Pro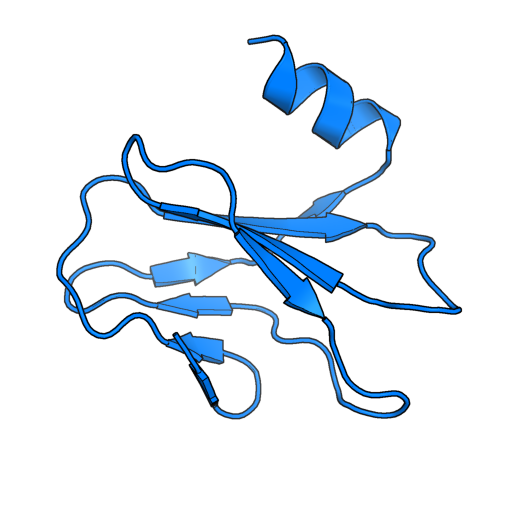tein AF-A0A7X6YV78-F1 (afdb_monomer)

Nearest PDB structures (foldseek):
  5fc2-assembly1_B  TM=4.417E-01  e=9.884E-01  Thermochaetoides thermophila DSM 1495
  5ovn-assembly1_A  TM=4.190E-01  e=9.884E-01  Feline immunodeficiency virus
  6g63-assembly1_L  TM=5.540E-01  e=4.769E+00  Escherichia coli K-12
  5om7-assembly1_A  TM=2.711E-01  e=1.855E+00  Homo sapiens
  6hgd-assembly1_A  TM=3.695E-01  e=3.948E+00  Homo sapiens

Sequence (78 aa):
MKIDNDTVVIDAETTKLAGFRLEDTVRAPAVILFVDDRKPELLPLAQGQTPPSRVRSRNMEAAIEIITLEEITKYLQG

Solvent-accessible surface area (backbone atoms only — not comparable to full-atom values): 4595 Å² total; per-residue (Å²): 119,48,77,55,79,49,28,35,41,38,98,43,77,66,88,36,71,45,35,36,28,58,73,86,36,90,89,65,43,43,38,42,34,39,48,53,94,49,79,72,44,79,45,79,50,59,90,92,54,73,74,53,50,31,38,35,40,73,75,48,74,37,61,37,43,77,35,51,75,67,55,52,52,54,66,74,71,109

Radius of gyration: 12.07 Å; Cα contacts (8 Å, |Δi|>4): 154; chains: 1; bounding box: 27×29×27 Å

Secondary structure (DSSP, 8-state):
-EEETTEEE-SS--S-EEEEEETT-TTS-EEEEEETTSPPEEEEPPTTPPPP-EEE-SS-EEEEEEE-HHHHHHHHH-

pLDDT: mean 85.74, std 9.19, range [57.25, 96.25]

Structure (mmCIF, N/CA/C/O backbone):
data_AF-A0A7X6YV78-F1
#
_entry.id   AF-A0A7X6YV78-F1
#
loop_
_atom_site.group_PDB
_atom_site.id
_atom_site.type_symbol
_atom_site.label_atom_id
_atom_site.label_alt_id
_atom_site.label_comp_id
_atom_site.label_asym_id
_atom_site.label_entity_id
_atom_site.label_seq_id
_atom_site.pdbx_PDB_ins_code
_atom_site.Cartn_x
_atom_site.Cartn_y
_atom_site.Cartn_z
_atom_site.occupancy
_atom_site.B_iso_or_equiv
_atom_site.auth_seq_id
_atom_site.auth_comp_id
_atom_site.auth_asym_id
_atom_site.auth_atom_id
_atom_site.pdbx_PDB_model_num
ATOM 1 N N . MET A 1 1 ? -2.042 -9.032 -7.316 1.00 81.38 1 MET A N 1
ATOM 2 C CA . MET A 1 1 ? -1.343 -8.543 -6.106 1.00 81.38 1 MET A CA 1
ATOM 3 C C . MET A 1 1 ? -1.718 -9.440 -4.942 1.00 81.38 1 MET A C 1
ATOM 5 O O . MET A 1 1 ? -2.813 -9.992 -4.970 1.00 81.38 1 MET A O 1
ATOM 9 N N . LYS A 1 2 ? -0.836 -9.623 -3.959 1.00 85.88 2 LYS A N 1
ATOM 10 C CA . LYS A 1 2 ? -1.144 -10.388 -2.739 1.00 85.88 2 LYS A CA 1
ATOM 11 C C . LYS A 1 2 ? -0.564 -9.699 -1.511 1.00 85.88 2 LYS A C 1
ATOM 13 O O . LYS A 1 2 ? 0.424 -8.984 -1.636 1.00 85.88 2 LYS A O 1
ATOM 18 N N . ILE A 1 3 ? -1.152 -9.941 -0.346 1.00 84.62 3 ILE A N 1
ATOM 19 C CA . ILE A 1 3 ? -0.563 -9.543 0.935 1.00 84.62 3 ILE A CA 1
ATOM 20 C C . ILE A 1 3 ? 0.254 -10.727 1.450 1.00 84.62 3 ILE A C 1
ATOM 22 O O . ILE A 1 3 ? -0.251 -11.847 1.516 1.00 84.62 3 ILE A O 1
ATOM 26 N N . ASP A 1 4 ? 1.515 -10.475 1.775 1.00 86.81 4 ASP A N 1
ATOM 27 C CA . ASP A 1 4 ? 2.438 -11.412 2.402 1.00 86.81 4 ASP A CA 1
ATOM 28 C C . ASP A 1 4 ? 2.942 -10.771 3.698 1.00 86.81 4 ASP A C 1
ATOM 30 O O . ASP A 1 4 ? 3.770 -9.860 3.676 1.00 86.81 4 ASP A O 1
ATOM 34 N N . ASN A 1 5 ? 2.378 -11.206 4.827 1.00 86.31 5 ASN A N 1
ATOM 35 C CA . ASN A 1 5 ? 2.614 -10.620 6.146 1.00 86.31 5 ASN A CA 1
ATOM 36 C C . ASN A 1 5 ? 2.372 -9.098 6.164 1.00 86.31 5 ASN A C 1
ATOM 38 O O . ASN A 1 5 ? 1.237 -8.652 6.006 1.00 86.31 5 ASN A O 1
ATOM 42 N N . ASP A 1 6 ? 3.430 -8.311 6.362 1.00 89.56 6 ASP A N 1
ATOM 43 C CA . ASP A 1 6 ? 3.405 -6.852 6.441 1.00 89.56 6 ASP A CA 1
ATOM 44 C C . ASP A 1 6 ? 3.627 -6.164 5.082 1.00 89.56 6 ASP A C 1
ATOM 46 O O . ASP A 1 6 ? 3.749 -4.940 5.023 1.00 89.56 6 ASP A O 1
ATOM 50 N N . THR A 1 7 ? 3.693 -6.930 3.991 1.00 90.81 7 THR A N 1
ATOM 51 C CA . THR A 1 7 ? 4.082 -6.426 2.674 1.00 90.81 7 THR A CA 1
ATOM 52 C C . THR A 1 7 ? 3.045 -6.775 1.611 1.00 90.81 7 THR A C 1
ATOM 54 O O . THR A 1 7 ? 2.671 -7.932 1.427 1.00 90.81 7 THR A O 1
ATOM 57 N N . VAL A 1 8 ? 2.604 -5.787 0.834 1.00 92.00 8 VAL A N 1
ATOM 58 C CA . VAL A 1 8 ? 1.889 -6.045 -0.419 1.00 92.00 8 VAL A CA 1
ATOM 59 C C . VAL A 1 8 ? 2.902 -6.378 -1.511 1.00 92.00 8 VAL A C 1
ATOM 61 O O . VAL A 1 8 ? 3.798 -5.589 -1.793 1.00 92.00 8 VAL A O 1
ATOM 64 N N . VAL A 1 9 ? 2.735 -7.520 -2.174 1.00 93.38 9 VAL A N 1
ATOM 65 C CA . VAL A 1 9 ? 3.600 -7.971 -3.268 1.00 93.38 9 VAL A CA 1
ATOM 66 C C . VAL A 1 9 ? 2.895 -7.835 -4.618 1.00 93.38 9 VAL A C 1
ATOM 68 O O . VAL A 1 9 ? 1.793 -8.363 -4.839 1.00 93.38 9 VAL A O 1
ATOM 71 N N . ILE A 1 10 ? 3.574 -7.161 -5.543 1.00 92.50 10 ILE A N 1
ATOM 72 C CA . ILE A 1 10 ? 3.198 -7.014 -6.948 1.00 92.50 10 ILE A CA 1
ATOM 73 C C . ILE A 1 10 ? 4.178 -7.833 -7.781 1.00 92.50 10 ILE A C 1
ATOM 75 O O . ILE A 1 10 ? 5.378 -7.572 -7.789 1.00 92.50 10 ILE A O 1
ATOM 79 N N . ASP A 1 11 ? 3.665 -8.828 -8.500 1.00 90.50 11 ASP A N 1
ATOM 80 C CA . ASP A 1 11 ? 4.492 -9.710 -9.324 1.00 90.50 11 ASP A CA 1
ATOM 81 C C . ASP A 1 11 ? 4.729 -9.132 -10.733 1.00 90.50 11 ASP A C 1
ATOM 83 O O . ASP A 1 11 ? 4.401 -9.743 -11.747 1.00 90.50 11 ASP A O 1
ATOM 87 N N . ALA A 1 12 ? 5.247 -7.904 -10.778 1.00 90.31 12 ALA A N 1
ATOM 88 C CA . ALA A 1 12 ? 5.607 -7.172 -11.991 1.00 90.31 12 ALA A CA 1
ATOM 89 C C . ALA A 1 12 ? 6.724 -6.161 -11.688 1.00 90.31 12 ALA A C 1
ATOM 91 O O . ALA A 1 12 ? 6.925 -5.786 -10.531 1.00 90.31 12 ALA A O 1
ATOM 92 N N . GLU A 1 13 ? 7.457 -5.736 -12.716 1.00 93.25 13 GLU A N 1
ATOM 93 C CA . GLU A 1 13 ? 8.311 -4.545 -12.636 1.00 93.25 13 GLU A CA 1
ATOM 94 C C . GLU A 1 13 ? 7.444 -3.285 -12.726 1.00 93.25 13 GLU A C 1
ATOM 96 O O . GLU A 1 13 ? 6.419 -3.291 -13.407 1.00 93.25 13 GLU A O 1
ATOM 101 N N . THR A 1 14 ? 7.845 -2.229 -12.021 1.00 92.19 14 THR A N 1
ATOM 102 C CA . THR A 1 14 ? 7.108 -0.960 -11.923 1.00 92.19 14 THR A CA 1
ATOM 103 C C . THR A 1 14 ? 8.058 0.224 -12.092 1.00 92.19 14 THR A C 1
ATOM 105 O O . THR A 1 14 ? 9.249 0.122 -11.793 1.00 92.19 14 THR A O 1
ATOM 108 N N . THR A 1 15 ? 7.536 1.360 -12.538 1.00 92.94 15 THR A N 1
ATOM 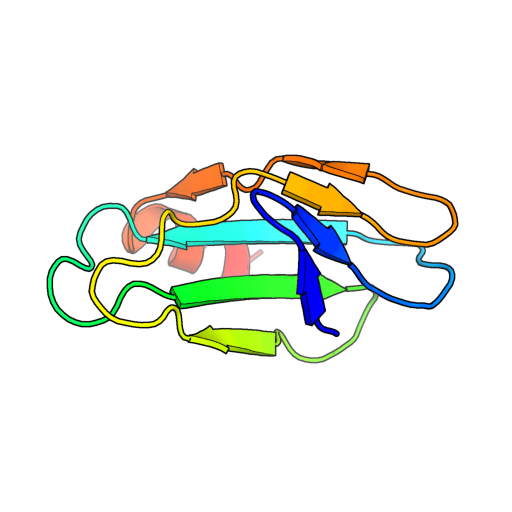109 C CA . THR A 1 15 ? 8.205 2.668 -12.583 1.00 92.94 15 THR A CA 1
ATOM 110 C C . THR A 1 15 ? 7.700 3.614 -11.493 1.00 92.94 15 THR A C 1
ATOM 112 O O . THR A 1 15 ? 8.431 4.518 -11.087 1.00 92.94 15 THR A O 1
ATOM 115 N N . LYS A 1 16 ? 6.484 3.396 -10.973 1.00 90.94 16 LYS A N 1
ATOM 116 C CA . LYS A 1 16 ? 5.925 4.136 -9.834 1.00 90.94 16 LYS A CA 1
ATOM 117 C C . LYS A 1 16 ? 5.283 3.177 -8.843 1.00 90.94 16 LYS A C 1
ATOM 119 O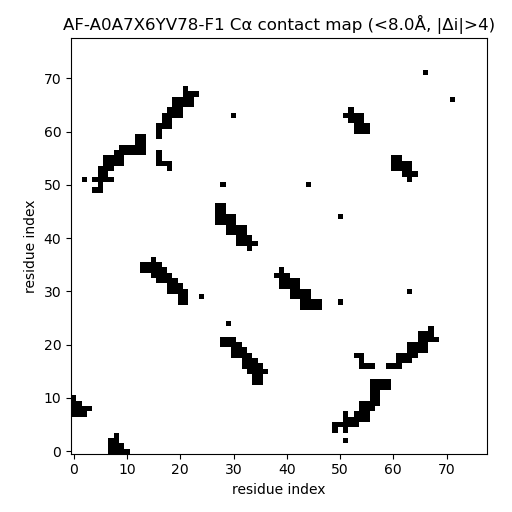 O . LYS A 1 16 ? 4.519 2.294 -9.226 1.00 90.94 16 LYS A O 1
ATOM 124 N N . LEU A 1 17 ? 5.561 3.395 -7.561 1.00 93.06 17 LEU A N 1
ATOM 125 C CA . LEU A 1 17 ? 4.984 2.617 -6.478 1.00 93.06 17 LEU A CA 1
ATOM 126 C C . LEU A 1 17 ? 4.725 3.511 -5.265 1.00 93.06 17 LEU A C 1
ATOM 128 O O . LEU A 1 17 ? 5.667 4.042 -4.684 1.00 93.06 17 LEU A O 1
ATOM 132 N N . ALA A 1 18 ? 3.459 3.671 -4.890 1.00 92.69 18 ALA A N 1
ATOM 133 C CA . ALA A 1 18 ? 3.063 4.364 -3.668 1.00 92.69 18 ALA A CA 1
ATOM 134 C C . ALA A 1 18 ? 1.886 3.643 -3.006 1.00 92.69 18 ALA A C 1
ATOM 136 O O . ALA A 1 18 ? 0.983 3.149 -3.688 1.00 92.69 18 ALA A O 1
ATOM 137 N N . GLY A 1 19 ? 1.904 3.574 -1.677 1.00 92.38 19 GLY A N 1
ATOM 138 C CA . GLY A 1 19 ? 0.862 2.933 -0.889 1.00 92.38 19 GLY A CA 1
ATOM 139 C C . GLY A 1 19 ? 0.412 3.825 0.254 1.00 92.38 19 GLY A C 1
ATOM 140 O O . GLY A 1 19 ? 1.237 4.439 0.922 1.00 92.38 19 GLY A O 1
ATOM 141 N N . PHE A 1 20 ? -0.895 3.869 0.490 1.00 91.81 20 PHE A N 1
ATOM 142 C CA . PHE A 1 20 ? -1.485 4.713 1.522 1.00 91.81 20 PHE A CA 1
ATOM 143 C C . PHE A 1 20 ? -2.547 3.966 2.317 1.00 91.81 20 PHE A C 1
ATOM 145 O O . PHE A 1 20 ? -3.295 3.157 1.767 1.00 91.81 20 PHE A O 1
ATOM 152 N N . ARG A 1 21 ? -2.652 4.273 3.608 1.00 89.81 21 ARG A N 1
ATOM 153 C CA . ARG A 1 21 ? -3.719 3.801 4.490 1.00 89.81 21 ARG A CA 1
ATOM 154 C C . ARG A 1 21 ? -4.345 4.991 5.202 1.00 89.81 21 ARG A C 1
ATOM 156 O O . ARG A 1 21 ? -3.635 5.837 5.732 1.00 89.81 21 ARG A O 1
ATOM 163 N N . LEU A 1 22 ? -5.670 5.021 5.266 1.00 86.38 22 LEU A N 1
ATOM 164 C CA . LEU A 1 22 ? -6.378 6.065 6.000 1.00 86.38 22 LEU A CA 1
ATOM 165 C C . LEU A 1 22 ? -6.267 5.843 7.514 1.00 86.38 22 LEU A C 1
ATOM 167 O O . LEU A 1 22 ? -6.537 4.739 7.995 1.00 86.38 22 LEU A O 1
ATOM 171 N N . GLU A 1 23 ? -5.893 6.896 8.244 1.00 78.94 23 GLU A N 1
ATOM 172 C CA . GLU A 1 23 ? -5.680 6.888 9.701 1.00 78.94 23 GLU A CA 1
ATOM 173 C C . GLU A 1 23 ? -6.913 6.406 10.491 1.00 78.94 23 GLU A C 1
ATOM 175 O O . GLU A 1 23 ? -6.773 5.644 11.445 1.00 78.94 23 GLU A O 1
ATOM 180 N N . ASP A 1 24 ? -8.123 6.759 10.043 1.00 68.81 24 ASP A N 1
ATOM 181 C CA . ASP A 1 24 ? -9.364 6.612 10.821 1.00 68.81 24 ASP A CA 1
ATOM 182 C C . ASP A 1 24 ? -10.360 5.590 10.232 1.00 68.81 24 ASP A C 1
ATOM 184 O O . ASP A 1 24 ? -11.569 5.804 10.140 1.00 68.81 24 ASP A O 1
ATOM 188 N N . THR A 1 25 ? -9.859 4.440 9.774 1.00 62.22 25 THR A N 1
ATOM 189 C CA . THR A 1 25 ? -10.699 3.371 9.194 1.00 62.22 25 THR A CA 1
ATOM 190 C C . THR A 1 25 ? -10.860 2.182 10.137 1.00 62.22 25 THR A C 1
ATOM 192 O O . THR A 1 25 ? -10.615 1.034 9.778 1.00 62.22 25 THR A O 1
ATOM 195 N N . VAL A 1 26 ? -11.344 2.440 11.359 1.00 59.03 26 VAL A N 1
ATOM 196 C CA . VAL A 1 26 ? -11.573 1.408 12.397 1.00 59.03 26 VAL A CA 1
ATOM 197 C C . VAL A 1 26 ? -12.485 0.266 11.912 1.00 59.03 26 VAL A C 1
ATOM 199 O O . VAL A 1 26 ? -12.369 -0.867 12.373 1.00 59.03 26 VAL A O 1
ATOM 202 N N . ARG A 1 27 ? -13.402 0.540 10.975 1.00 57.94 27 ARG A N 1
ATOM 203 C CA . ARG A 1 27 ? -14.427 -0.425 10.534 1.00 57.94 27 ARG A CA 1
ATOM 204 C C . ARG A 1 27 ? -14.067 -1.219 9.276 1.00 57.94 27 ARG A C 1
ATOM 206 O O . ARG A 1 27 ? -14.642 -2.281 9.069 1.00 57.94 27 ARG A O 1
ATOM 213 N N . ALA A 1 28 ? -13.169 -0.708 8.437 1.00 60.25 28 ALA A N 1
ATOM 214 C CA . ALA A 1 28 ? -12.802 -1.325 7.162 1.00 60.25 28 ALA A CA 1
ATOM 215 C C . ALA A 1 28 ? -11.441 -0.781 6.696 1.00 60.25 28 ALA A C 1
ATOM 217 O O . ALA A 1 28 ? -11.395 0.074 5.807 1.00 60.25 28 ALA A O 1
ATOM 218 N N . PRO A 1 29 ? -10.334 -1.208 7.327 1.00 75.62 29 PRO A N 1
ATOM 219 C CA . PRO A 1 29 ? -9.019 -0.735 6.939 1.00 75.62 29 PRO A CA 1
ATOM 220 C C . PRO A 1 29 ? -8.709 -1.214 5.516 1.00 75.62 29 PRO A C 1
ATOM 222 O O . PRO A 1 29 ? -8.873 -2.388 5.187 1.00 75.62 29 PRO A O 1
ATOM 225 N N . ALA A 1 30 ? -8.299 -0.294 4.649 1.00 83.88 30 ALA A N 1
ATOM 226 C CA . ALA A 1 30 ? -7.930 -0.587 3.269 1.00 83.88 30 ALA A CA 1
ATOM 227 C C . ALA A 1 30 ? -6.622 0.118 2.915 1.00 83.88 30 ALA A C 1
ATOM 229 O O . ALA A 1 30 ? -6.331 1.204 3.422 1.00 83.88 30 ALA A O 1
ATOM 230 N N . VAL A 1 31 ? -5.846 -0.509 2.035 1.00 88.50 31 VAL A N 1
ATOM 231 C CA . VAL A 1 31 ? -4.642 0.082 1.449 1.00 88.50 31 VAL A CA 1
ATOM 232 C C . VAL A 1 31 ? -4.965 0.527 0.033 1.00 88.50 31 VAL A C 1
ATOM 234 O O . VAL A 1 31 ? -5.471 -0.257 -0.767 1.00 88.50 31 VAL A O 1
ATOM 237 N N . ILE A 1 32 ? -4.670 1.785 -0.268 1.00 89.25 32 ILE A N 1
ATOM 238 C CA . ILE A 1 32 ? -4.772 2.362 -1.605 1.00 89.25 32 ILE A CA 1
ATOM 239 C C . ILE A 1 32 ? -3.396 2.268 -2.252 1.00 89.25 32 ILE A C 1
ATOM 241 O O . ILE A 1 32 ? -2.421 2.767 -1.693 1.00 89.25 32 ILE A O 1
ATOM 245 N N . LEU A 1 33 ? -3.307 1.633 -3.415 1.00 91.00 33 LEU A N 1
ATOM 246 C CA . LEU A 1 33 ? -2.056 1.449 -4.141 1.00 91.00 33 LEU A CA 1
ATOM 247 C C . LEU A 1 33 ? -2.081 2.191 -5.464 1.00 91.00 33 LEU A C 1
ATOM 249 O O . LEU A 1 33 ? -2.980 2.002 -6.282 1.00 91.00 33 LEU A O 1
ATOM 253 N N . PHE A 1 34 ? -1.039 2.976 -5.691 1.00 90.94 34 PHE A N 1
ATOM 254 C CA . PHE A 1 34 ? -0.757 3.635 -6.954 1.00 90.94 34 PHE A CA 1
ATOM 255 C C . PHE A 1 34 ? 0.442 2.935 -7.572 1.00 90.94 34 PHE A C 1
ATOM 257 O O . PHE A 1 34 ? 1.533 2.924 -6.996 1.00 90.94 34 PHE A O 1
ATOM 264 N N . VAL A 1 35 ? 0.223 2.319 -8.728 1.00 91.94 35 VAL A N 1
ATOM 265 C CA . VAL A 1 35 ? 1.246 1.545 -9.423 1.00 91.94 35 VAL A CA 1
ATOM 266 C C . VAL A 1 35 ? 1.290 1.996 -10.868 1.00 91.94 35 VAL A C 1
ATOM 268 O O . VAL A 1 35 ? 0.319 1.800 -11.600 1.00 91.94 35 VAL A O 1
ATOM 271 N N . ASP A 1 36 ? 2.415 2.576 -11.267 1.00 91.12 36 ASP A N 1
ATOM 272 C CA . ASP A 1 36 ? 2.592 3.201 -12.582 1.00 91.12 36 ASP A CA 1
ATOM 273 C C . ASP A 1 36 ? 1.454 4.200 -12.870 1.00 91.12 36 ASP A C 1
ATOM 275 O O . ASP A 1 36 ? 0.974 4.885 -11.961 1.00 91.12 36 ASP A O 1
ATOM 279 N N . ASP A 1 37 ? 0.993 4.258 -14.119 1.00 85.38 37 ASP A N 1
ATOM 280 C CA . ASP A 1 37 ? -0.140 5.085 -14.552 1.00 85.38 37 ASP A CA 1
ATOM 281 C C . ASP A 1 37 ? -1.482 4.334 -14.473 1.00 85.38 37 ASP A C 1
ATOM 283 O O . ASP A 1 37 ? -2.467 4.689 -15.130 1.00 85.38 37 ASP A O 1
ATOM 287 N N . ARG A 1 38 ? -1.540 3.243 -13.697 1.00 85.00 38 ARG A N 1
ATOM 288 C CA . ARG A 1 38 ? -2.769 2.461 -13.535 1.00 85.00 38 ARG A CA 1
ATOM 289 C C . ARG A 1 38 ? -3.736 3.168 -12.592 1.00 85.00 38 ARG A C 1
ATOM 291 O O . ARG A 1 38 ? -3.354 3.963 -11.734 1.00 85.00 38 ARG A O 1
ATOM 298 N N . LYS A 1 39 ? -5.022 2.832 -12.735 1.00 86.12 39 LYS A N 1
ATOM 299 C CA . LYS A 1 39 ? -6.041 3.259 -11.770 1.00 86.12 39 LYS A CA 1
ATOM 300 C C . LYS A 1 39 ? -5.648 2.779 -10.366 1.00 86.12 39 LYS A C 1
ATOM 302 O O . LYS A 1 39 ? -5.189 1.641 -10.257 1.00 86.12 39 LYS A O 1
ATOM 307 N N . PRO A 1 40 ? -5.861 3.596 -9.319 1.00 86.94 40 PRO A N 1
ATOM 308 C CA . PRO A 1 40 ? -5.551 3.189 -7.958 1.00 86.94 40 PRO A CA 1
ATOM 309 C C . PRO A 1 40 ? -6.310 1.915 -7.588 1.00 86.94 40 PRO A C 1
ATOM 311 O O . PRO A 1 40 ? -7.514 1.806 -7.836 1.00 86.94 40 PRO A O 1
ATOM 314 N N . GLU A 1 41 ? -5.605 0.954 -7.002 1.00 88.81 41 GLU A N 1
ATOM 315 C CA . GLU A 1 41 ? -6.187 -0.304 -6.543 1.00 88.81 41 GLU A CA 1
ATOM 316 C C . GLU A 1 41 ? -6.458 -0.228 -5.039 1.00 88.81 41 GLU A C 1
ATOM 318 O O . GLU A 1 41 ? -5.608 0.203 -4.261 1.00 88.81 41 GLU A O 1
ATOM 323 N N . LEU A 1 42 ? -7.653 -0.652 -4.625 1.00 87.56 42 LEU A N 1
ATOM 324 C CA . LEU A 1 42 ? -8.032 -0.754 -3.219 1.00 87.56 42 LEU A CA 1
ATOM 325 C C . LEU A 1 42 ? -7.868 -2.199 -2.757 1.00 87.56 42 LEU A C 1
ATOM 327 O O . LEU A 1 42 ? -8.539 -3.099 -3.264 1.00 87.56 42 LEU A O 1
ATOM 331 N N . LEU A 1 43 ? -7.007 -2.411 -1.768 1.00 88.19 43 LEU A N 1
ATOM 332 C CA . LEU A 1 43 ? -6.847 -3.691 -1.092 1.00 88.19 43 LEU A CA 1
ATOM 333 C C . LEU A 1 43 ? -7.557 -3.650 0.264 1.00 88.19 43 LEU A C 1
ATOM 335 O O . LEU A 1 43 ? -7.048 -3.013 1.192 1.00 88.19 43 LEU A O 1
ATOM 339 N N . PRO A 1 44 ? -8.718 -4.311 0.407 1.00 85.12 44 PRO A N 1
ATOM 340 C CA . PRO A 1 44 ? -9.374 -4.431 1.699 1.00 85.12 44 PRO A CA 1
ATOM 341 C C . PRO A 1 44 ? -8.542 -5.323 2.622 1.00 85.12 44 PRO A C 1
ATOM 343 O O . PRO A 1 44 ? -8.019 -6.357 2.201 1.00 85.12 44 PRO A O 1
ATOM 346 N N . LEU A 1 45 ? -8.443 -4.938 3.889 1.00 83.50 45 LEU A N 1
ATOM 347 C CA . LEU A 1 45 ? -7.826 -5.752 4.927 1.00 83.50 45 LEU A CA 1
ATOM 348 C C . LEU A 1 45 ? -8.919 -6.477 5.704 1.00 83.50 45 LEU A C 1
ATOM 350 O O . LEU A 1 45 ? -9.963 -5.903 6.024 1.00 83.50 45 LEU A O 1
ATOM 354 N N . ALA A 1 46 ? -8.687 -7.754 6.002 1.00 79.19 46 ALA A N 1
ATOM 355 C CA . ALA A 1 46 ? -9.618 -8.511 6.822 1.00 79.19 46 ALA A CA 1
ATOM 356 C C . ALA A 1 46 ? -9.633 -7.960 8.257 1.00 79.19 46 ALA A C 1
ATOM 358 O O . ALA A 1 46 ? -8.624 -7.479 8.776 1.00 79.19 46 ALA A O 1
ATOM 359 N N . GLN A 1 47 ? -10.782 -8.051 8.928 1.00 72.00 47 GLN A N 1
ATOM 360 C CA . GLN A 1 47 ? -10.890 -7.641 10.325 1.00 72.00 47 GLN A CA 1
ATOM 361 C C . GLN A 1 47 ? -9.910 -8.452 11.191 1.00 72.00 47 GLN A C 1
ATOM 363 O O . GLN A 1 47 ? -9.877 -9.678 11.119 1.00 72.00 47 GLN A O 1
ATOM 368 N N . GLY A 1 48 ? -9.102 -7.764 12.003 1.00 75.44 48 GLY A N 1
ATOM 369 C CA . GLY A 1 48 ? -8.073 -8.390 12.844 1.00 75.44 48 GLY A CA 1
ATOM 370 C C . GLY A 1 48 ? -6.766 -8.735 12.119 1.00 75.44 48 GLY A C 1
ATOM 371 O O . GLY A 1 48 ? -5.811 -9.143 12.776 1.00 75.44 48 GLY A O 1
ATOM 372 N N . GLN A 1 49 ? -6.682 -8.542 10.799 1.00 78.12 49 GLN A N 1
ATOM 373 C CA . GLN A 1 49 ? -5.421 -8.637 10.070 1.00 78.12 49 GLN A CA 1
ATOM 374 C C . GLN A 1 49 ? -4.561 -7.408 10.372 1.00 78.12 49 GLN A C 1
ATOM 376 O O . GLN A 1 49 ? -5.025 -6.273 10.251 1.00 78.12 49 GLN A O 1
ATOM 381 N N . THR A 1 50 ? -3.295 -7.626 10.728 1.00 82.88 50 THR A N 1
ATOM 382 C CA . THR A 1 50 ? -2.321 -6.536 10.821 1.00 82.88 50 THR A CA 1
ATOM 383 C C . THR A 1 50 ? -2.178 -5.890 9.443 1.00 82.88 50 THR A C 1
ATOM 385 O O . THR A 1 50 ? -1.844 -6.592 8.485 1.00 82.88 50 THR A O 1
ATOM 388 N N . PRO A 1 51 ? -2.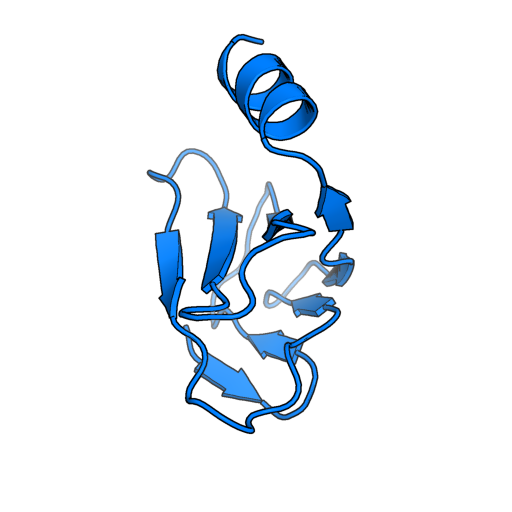432 -4.580 9.304 1.00 85.75 51 PRO A N 1
ATOM 389 C CA . PRO A 1 51 ? -2.260 -3.914 8.025 1.00 85.75 51 PRO A CA 1
ATOM 390 C C . PRO A 1 51 ? -0.803 -3.994 7.555 1.00 85.75 51 PRO A C 1
ATOM 392 O O . PRO A 1 51 ? 0.100 -3.818 8.379 1.00 85.75 51 PRO A O 1
ATOM 395 N N . PRO A 1 52 ? -0.554 -4.186 6.251 1.00 90.31 52 PRO A N 1
ATOM 396 C CA . PRO A 1 52 ? 0.791 -4.109 5.723 1.00 90.31 52 PRO A CA 1
ATOM 397 C C . PRO A 1 52 ? 1.334 -2.684 5.867 1.00 90.31 52 PRO A C 1
ATOM 399 O O . PRO A 1 52 ? 0.595 -1.699 5.790 1.00 90.31 52 PRO A O 1
ATOM 402 N N . SER A 1 53 ? 2.638 -2.595 6.090 1.00 92.06 53 SER A N 1
ATOM 403 C CA . SER A 1 53 ? 3.406 -1.357 6.223 1.00 92.06 53 SER A CA 1
ATOM 404 C C . SER A 1 53 ? 4.256 -1.071 4.987 1.00 92.06 53 SER A C 1
ATOM 406 O O . SER A 1 53 ? 4.844 0.004 4.888 1.00 92.06 53 SER A O 1
ATOM 408 N N . ARG A 1 54 ? 4.346 -2.024 4.051 1.00 94.88 54 ARG A N 1
ATOM 409 C CA . ARG A 1 54 ? 5.201 -1.941 2.865 1.00 94.88 54 ARG A CA 1
ATOM 410 C C . ARG A 1 54 ? 4.500 -2.446 1.616 1.00 94.88 54 ARG A C 1
ATOM 412 O O . ARG A 1 54 ? 3.605 -3.289 1.674 1.00 94.88 54 A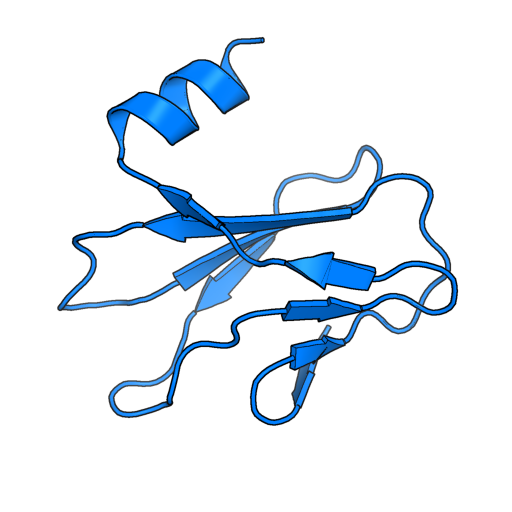RG A O 1
ATOM 419 N N . VAL A 1 55 ? 4.950 -1.962 0.469 1.00 94.94 55 VAL A N 1
ATOM 420 C CA . VAL A 1 55 ? 4.601 -2.492 -0.846 1.00 94.94 55 VAL A CA 1
ATOM 421 C C . VAL A 1 55 ? 5.879 -2.721 -1.643 1.00 94.94 55 VAL A C 1
ATOM 423 O O . VAL A 1 55 ? 6.789 -1.896 -1.639 1.00 94.94 55 VAL A O 1
ATOM 426 N N . ARG A 1 56 ? 5.953 -3.861 -2.326 1.00 96.06 56 ARG A N 1
ATOM 427 C CA . ARG A 1 56 ? 7.125 -4.293 -3.083 1.00 96.06 56 ARG A CA 1
ATOM 428 C C . ARG A 1 56 ? 6.720 -4.812 -4.457 1.00 96.06 56 ARG A C 1
ATOM 430 O O . ARG A 1 56 ? 5.802 -5.626 -4.577 1.00 96.06 56 ARG A O 1
ATOM 437 N N . SER A 1 57 ? 7.434 -4.364 -5.479 1.00 94.88 57 SER A N 1
ATOM 438 C CA . SER A 1 57 ? 7.406 -4.903 -6.838 1.00 94.88 57 SER A CA 1
ATOM 439 C C . SER A 1 57 ? 8.691 -5.694 -7.118 1.00 94.88 57 SER A C 1
ATOM 441 O O . SER A 1 57 ? 9.516 -5.894 -6.225 1.00 94.88 57 SER A O 1
ATOM 443 N N . ARG A 1 58 ? 8.894 -6.181 -8.348 1.00 94.50 58 ARG A N 1
ATOM 444 C CA . ARG A 1 58 ? 10.119 -6.932 -8.691 1.00 94.50 58 ARG A CA 1
ATOM 445 C C . ARG A 1 58 ? 11.395 -6.085 -8.624 1.00 94.50 58 ARG A C 1
ATOM 447 O O . ARG A 1 58 ? 12.471 -6.645 -8.438 1.00 94.50 58 ARG A O 1
ATOM 454 N N . ASN A 1 59 ? 11.274 -4.767 -8.766 1.00 96.25 59 ASN A N 1
ATOM 455 C CA . ASN A 1 59 ? 12.392 -3.829 -8.871 1.00 96.25 59 ASN A 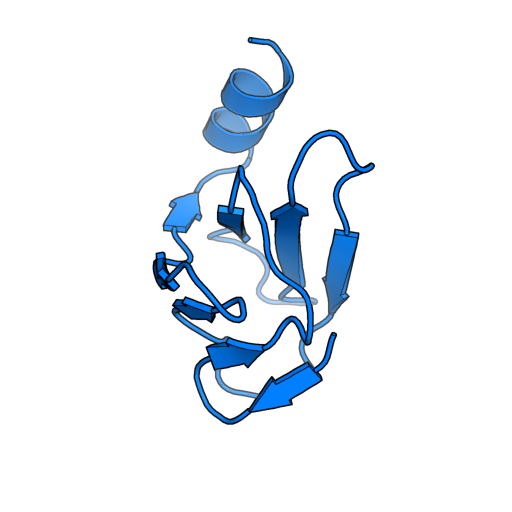CA 1
ATOM 456 C C . ASN A 1 59 ? 1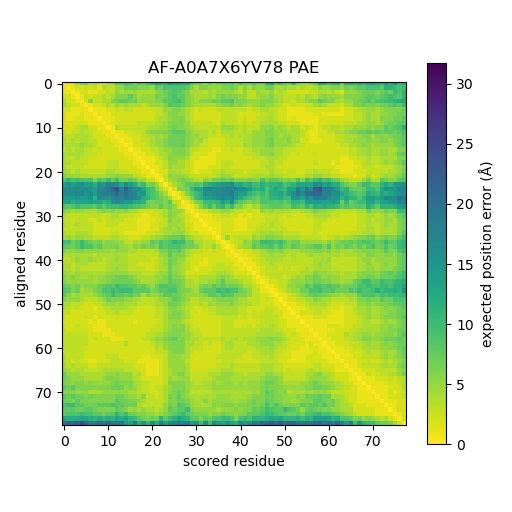2.287 -2.612 -7.926 1.00 96.25 59 ASN A C 1
ATOM 458 O O . ASN A 1 59 ? 13.204 -1.795 -7.916 1.00 96.25 59 ASN A O 1
ATOM 462 N N . MET A 1 60 ? 11.207 -2.466 -7.146 1.00 95.50 60 MET A N 1
ATOM 463 C CA . MET A 1 60 ? 10.996 -1.338 -6.227 1.00 95.50 60 MET A CA 1
ATOM 464 C C . MET A 1 60 ? 10.394 -1.784 -4.890 1.00 95.50 60 MET A C 1
ATOM 466 O O . MET A 1 60 ? 9.671 -2.777 -4.811 1.00 95.50 60 MET A O 1
ATOM 470 N N . GLU A 1 61 ? 10.637 -1.000 -3.842 1.00 95.88 61 GLU A N 1
ATOM 471 C CA . GLU A 1 61 ? 9.973 -1.112 -2.542 1.00 95.88 61 GLU A CA 1
ATOM 472 C C . GLU A 1 61 ? 9.628 0.292 -2.035 1.00 95.88 61 GLU A C 1
ATOM 474 O O . GLU A 1 61 ? 10.405 1.229 -2.220 1.00 95.88 61 GLU A O 1
ATOM 479 N N . ALA A 1 62 ? 8.458 0.436 -1.416 1.00 95.00 62 ALA A N 1
ATOM 480 C CA . ALA A 1 62 ? 8.000 1.674 -0.802 1.00 95.00 62 ALA A CA 1
ATOM 481 C C . ALA A 1 62 ? 7.267 1.387 0.516 1.00 95.00 62 ALA A C 1
ATOM 483 O O . ALA A 1 62 ? 6.657 0.328 0.696 1.00 95.00 62 ALA A O 1
ATOM 484 N N . ALA A 1 63 ? 7.313 2.347 1.439 1.00 95.00 63 ALA A N 1
ATOM 485 C CA . ALA A 1 63 ? 6.499 2.306 2.646 1.00 95.00 63 ALA A CA 1
ATOM 486 C C . ALA A 1 63 ? 5.026 2.596 2.312 1.00 95.00 63 ALA A C 1
ATOM 488 O O . ALA A 1 63 ? 4.723 3.325 1.367 1.00 95.00 63 ALA A O 1
ATOM 489 N N . ILE A 1 64 ? 4.116 2.021 3.097 1.00 92.75 64 ILE A N 1
ATOM 490 C CA . ILE A 1 64 ? 2.706 2.406 3.108 1.00 9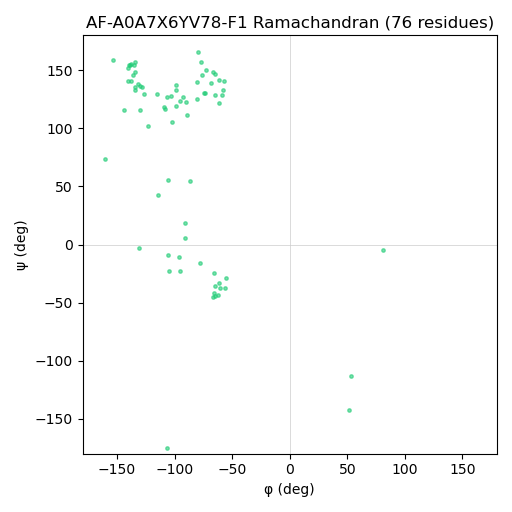2.75 64 ILE A CA 1
ATOM 491 C C . ILE A 1 64 ? 2.553 3.526 4.132 1.00 92.75 64 ILE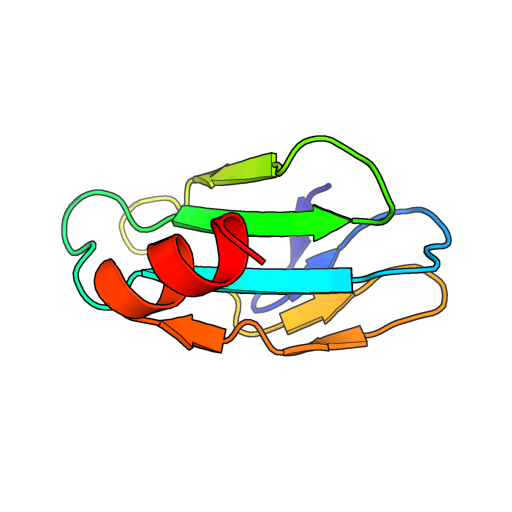 A C 1
ATOM 493 O O . ILE A 1 64 ? 2.693 3.301 5.335 1.00 92.75 64 ILE A O 1
ATOM 497 N N . GLU A 1 65 ? 2.266 4.728 3.649 1.00 92.50 65 GLU A N 1
ATOM 498 C CA . GLU A 1 65 ? 2.103 5.905 4.494 1.00 92.50 65 GLU A CA 1
ATOM 499 C C . GLU A 1 65 ? 0.704 5.940 5.117 1.00 92.50 65 GLU A C 1
ATOM 501 O O . GLU A 1 65 ? -0.299 5.598 4.481 1.00 92.50 65 GLU A O 1
ATOM 506 N N . ILE A 1 66 ? 0.631 6.341 6.385 1.00 89.50 66 ILE A N 1
ATOM 507 C CA . ILE A 1 66 ? -0.641 6.594 7.060 1.00 89.50 66 ILE A CA 1
ATOM 508 C C . ILE A 1 66 ? -0.980 8.055 6.819 1.00 89.50 66 ILE A C 1
ATOM 510 O O . ILE A 1 66 ? -0.188 8.925 7.168 1.00 89.50 66 ILE A O 1
ATOM 514 N N . ILE A 1 67 ? -2.143 8.304 6.230 1.00 88.44 67 ILE A N 1
ATOM 515 C CA . ILE A 1 67 ? -2.572 9.647 5.851 1.00 88.44 67 ILE A CA 1
ATOM 516 C C . ILE A 1 67 ? -4.019 9.900 6.264 1.00 88.44 67 ILE A C 1
ATOM 518 O O . ILE A 1 67 ? -4.834 8.983 6.414 1.00 88.44 67 ILE A O 1
ATOM 522 N N . THR A 1 68 ? -4.353 11.170 6.406 1.00 86.50 68 THR A N 1
ATOM 523 C CA . THR A 1 68 ? -5.711 11.661 6.620 1.00 86.50 68 THR A CA 1
ATOM 524 C C . THR A 1 68 ? -6.497 11.721 5.306 1.00 86.50 68 THR A C 1
ATOM 526 O O . THR A 1 68 ? -5.948 11.678 4.199 1.00 86.50 68 THR A O 1
ATOM 529 N N . LEU A 1 69 ? -7.823 11.864 5.413 1.00 81.62 69 LEU A N 1
ATOM 530 C CA . LEU A 1 69 ? -8.686 12.081 4.247 1.00 81.62 69 LEU A CA 1
ATOM 531 C C . LEU A 1 69 ? -8.337 13.386 3.502 1.00 81.62 69 LEU A C 1
ATOM 533 O O . LEU A 1 69 ? -8.452 13.461 2.278 1.00 81.62 69 LEU A O 1
ATOM 537 N N . GLU A 1 70 ? -7.904 14.415 4.231 1.00 84.38 70 GLU A N 1
ATOM 538 C CA . GLU A 1 70 ? -7.493 15.687 3.638 1.00 84.38 70 GLU A CA 1
ATOM 539 C C . GLU A 1 70 ? -6.217 15.523 2.799 1.00 84.38 70 GLU A C 1
ATOM 541 O O . GLU A 1 70 ? -6.156 15.992 1.661 1.00 84.38 70 GLU A O 1
ATOM 546 N N . GLU A 1 71 ? -5.221 14.810 3.326 1.00 85.38 71 GLU A N 1
ATOM 547 C CA . GLU A 1 71 ? -3.944 14.569 2.648 1.00 85.38 71 GLU A CA 1
ATOM 548 C C . GLU A 1 71 ? -4.111 13.732 1.380 1.00 85.38 71 GLU A C 1
ATOM 550 O O . GLU A 1 71 ? -3.574 14.114 0.338 1.00 85.38 71 GLU A O 1
ATOM 555 N N . ILE A 1 72 ? -4.910 12.653 1.411 1.00 82.00 72 ILE A N 1
ATOM 556 C CA . ILE A 1 72 ? -5.147 11.865 0.189 1.00 82.00 72 ILE A CA 1
ATOM 557 C C . ILE A 1 72 ? -5.887 12.684 -0.870 1.00 82.00 72 ILE A C 1
ATOM 559 O O . ILE A 1 72 ? -5.607 12.553 -2.058 1.00 82.00 72 ILE A O 1
ATOM 563 N N . THR A 1 73 ? -6.810 13.560 -0.463 1.00 80.75 73 THR A N 1
ATOM 564 C CA . THR A 1 73 ? -7.556 14.402 -1.407 1.00 80.75 73 THR A CA 1
ATOM 565 C C . THR A 1 73 ? -6.623 15.389 -2.100 1.00 80.75 73 THR A C 1
ATOM 567 O O . THR A 1 73 ? -6.704 15.545 -3.315 1.00 80.75 73 THR A O 1
ATOM 570 N N . LYS A 1 74 ? -5.691 15.999 -1.356 1.00 83.62 74 LYS A N 1
ATOM 571 C CA . LYS A 1 74 ? -4.642 16.853 -1.934 1.00 83.62 74 LYS A CA 1
ATOM 572 C C . LYS A 1 74 ? -3.735 16.065 -2.877 1.00 83.62 74 LYS A C 1
ATOM 574 O O . LYS A 1 74 ? -3.451 16.540 -3.970 1.00 83.62 74 LYS A O 1
ATOM 579 N N . TYR A 1 75 ? -3.332 14.855 -2.486 1.00 79.50 75 TYR A N 1
ATOM 580 C CA . TYR A 1 75 ? -2.500 13.978 -3.314 1.00 79.50 75 TYR A CA 1
ATOM 581 C C . TYR A 1 75 ? -3.176 13.608 -4.643 1.00 79.50 75 TYR A C 1
ATOM 583 O O . TYR A 1 75 ? -2.517 13.538 -5.673 1.00 79.50 75 TYR A O 1
ATOM 591 N N . LEU A 1 76 ? -4.496 13.400 -4.632 1.00 73.31 76 LEU A N 1
ATOM 592 C CA . LEU A 1 76 ? -5.292 13.074 -5.819 1.00 73.31 76 LEU A CA 1
ATOM 593 C C . LEU A 1 76 ? -5.602 14.280 -6.725 1.00 73.31 76 LEU A C 1
ATOM 595 O O . LEU A 1 76 ? -6.050 14.078 -7.851 1.00 73.31 76 LEU A O 1
ATOM 599 N N . GLN A 1 77 ? -5.436 15.510 -6.231 1.00 75.69 77 GLN A N 1
ATOM 600 C CA . GLN A 1 77 ? -5.704 16.752 -6.972 1.00 75.69 77 GLN A CA 1
ATOM 601 C C . GLN A 1 77 ? -4.457 17.361 -7.635 1.00 75.69 77 GLN A C 1
ATOM 603 O O . GLN A 1 77 ? -4.607 18.308 -8.410 1.00 75.69 77 GLN A O 1
ATOM 608 N N . GLY A 1 78 ? -3.260 16.864 -7.305 1.00 57.25 78 GLY A N 1
ATOM 609 C CA . GLY A 1 78 ? -1.999 17.232 -7.964 1.00 57.25 78 GLY A CA 1
ATOM 610 C C . GLY A 1 78 ? -1.802 16.520 -9.295 1.00 57.25 78 GLY A C 1
ATOM 611 O O . GLY A 1 78 ? -1.089 17.103 -10.139 1.00 57.25 78 GLY A O 1
#

Mean predicted aligned error: 4.82 Å

Foldseek 3Di:
DDDDQQEAEDAADFPDWAKEWEPPCLPWTWIWIDTHPDDIDIGIDDVPRDHHQKYDYPPDIDGHYHDHPVVVVVVVVD